Protein AF-A0A416HDR0-F1 (afdb_monomer_lite)

pLDDT: mean 89.95, std 7.86, range [48.75, 98.06]

Foldseek 3Di:
DQDLVVLQVVQVVCVVVDVDPADSVLLNCLQCVLVCLVVDPPRDQVSNCVSLQQDPPDGPPRCQDPVNLVVSVVSLVVVCVVCVVPDRNSSNNSNSSNSVVVSCCVHPPLNVQCVVDDDDSVVSVVVSVVVSVVVVVD

Structure (mmCIF, N/CA/C/O backbone):
data_AF-A0A416HDR0-F1
#
_entry.id   AF-A0A416HDR0-F1
#
loop_
_atom_site.group_PDB
_atom_site.id
_atom_site.type_symbol
_atom_site.label_atom_id
_atom_site.label_alt_id
_atom_site.label_comp_id
_atom_site.label_asym_id
_atom_site.label_entity_id
_atom_site.label_seq_id
_atom_site.pdbx_PDB_ins_code
_atom_site.Cartn_x
_atom_site.Cartn_y
_atom_site.Cartn_z
_atom_site.occupancy
_atom_site.B_iso_or_equiv
_atom_site.auth_seq_id
_atom_site.auth_comp_id
_atom_site.auth_asym_id
_atom_site.auth_atom_id
_atom_site.pdbx_PDB_model_num
ATOM 1 N N . MET A 1 1 ? 1.407 -3.707 -7.957 1.00 69.38 1 MET A N 1
ATOM 2 C CA . MET A 1 1 ? 0.761 -3.691 -6.646 1.00 69.38 1 MET A CA 1
ATOM 3 C C . MET A 1 1 ? 0.154 -5.054 -6.508 1.00 69.38 1 MET A C 1
ATOM 5 O O . MET A 1 1 ? -0.105 -5.689 -7.535 1.00 69.38 1 MET A O 1
ATOM 9 N N . ALA A 1 2 ? 0.028 -5.526 -5.281 1.00 71.88 2 ALA A N 1
ATOM 10 C CA . ALA A 1 2 ? -0.893 -6.614 -5.049 1.00 71.88 2 ALA A CA 1
ATOM 11 C C . ALA A 1 2 ? -2.298 -6.135 -5.448 1.00 71.88 2 ALA A C 1
ATOM 13 O O . ALA A 1 2 ? -2.572 -4.939 -5.541 1.00 71.88 2 ALA A O 1
ATOM 14 N N . TYR A 1 3 ? -3.150 -7.077 -5.809 1.00 80.19 3 TYR A N 1
ATOM 15 C CA . TYR A 1 3 ? -4.541 -6.785 -6.109 1.00 80.19 3 TYR A CA 1
ATOM 16 C C . TYR A 1 3 ? -5.399 -7.098 -4.886 1.00 80.19 3 TYR A C 1
ATOM 18 O O . TYR A 1 3 ? -4.944 -7.730 -3.928 1.00 80.19 3 TYR A O 1
ATOM 26 N N . THR A 1 4 ? -6.649 -6.640 -4.912 1.00 82.94 4 THR A N 1
ATOM 27 C CA . THR A 1 4 ? -7.550 -6.633 -3.754 1.00 82.94 4 THR A CA 1
ATOM 28 C C . THR A 1 4 ? -7.659 -7.992 -3.052 1.00 82.94 4 THR A C 1
ATOM 30 O O . THR A 1 4 ? -7.638 -8.028 -1.826 1.00 82.94 4 THR A O 1
ATOM 33 N N . MET A 1 5 ? -7.696 -9.108 -3.792 1.00 85.12 5 MET A N 1
ATOM 34 C CA . MET A 1 5 ? -7.779 -10.449 -3.192 1.00 85.12 5 MET A CA 1
ATOM 35 C C . MET A 1 5 ? -6.534 -10.807 -2.378 1.00 85.12 5 MET A C 1
ATOM 37 O O . MET A 1 5 ? -6.657 -11.288 -1.256 1.00 85.12 5 MET A O 1
ATOM 41 N N . ILE A 1 6 ? -5.338 -10.509 -2.893 1.00 88.94 6 ILE A N 1
ATOM 42 C CA . ILE A 1 6 ? -4.080 -10.732 -2.166 1.00 88.94 6 ILE A CA 1
ATOM 43 C C . ILE A 1 6 ? -4.053 -9.911 -0.869 1.00 88.94 6 ILE A C 1
ATOM 45 O O . ILE A 1 6 ? -3.627 -10.421 0.166 1.00 88.94 6 ILE A O 1
ATOM 49 N N . HIS A 1 7 ? -4.524 -8.660 -0.901 1.00 92.69 7 HIS A N 1
ATOM 50 C CA . HIS A 1 7 ? -4.595 -7.828 0.304 1.00 92.69 7 HIS A CA 1
ATOM 51 C C . HIS A 1 7 ? -5.539 -8.409 1.359 1.00 92.69 7 HIS A C 1
ATOM 53 O O . HIS A 1 7 ? -5.188 -8.405 2.538 1.00 92.69 7 HIS A O 1
ATOM 59 N N . ILE A 1 8 ? -6.702 -8.924 0.947 1.00 91.44 8 ILE A N 1
ATOM 60 C CA . ILE A 1 8 ? -7.669 -9.552 1.856 1.00 91.44 8 ILE A CA 1
ATOM 61 C C . ILE A 1 8 ? -7.089 -10.838 2.451 1.00 91.44 8 ILE A C 1
ATOM 63 O O . ILE A 1 8 ? -7.071 -10.964 3.668 1.00 91.44 8 ILE A O 1
ATOM 67 N N . ILE A 1 9 ? -6.537 -11.737 1.630 1.00 92.38 9 ILE A N 1
ATOM 68 C CA . ILE A 1 9 ? -5.962 -13.007 2.108 1.00 92.38 9 ILE A CA 1
ATOM 69 C C . ILE A 1 9 ? -4.838 -12.747 3.117 1.00 92.38 9 ILE A C 1
ATOM 71 O O . ILE A 1 9 ? -4.811 -13.344 4.186 1.00 92.38 9 ILE A O 1
ATOM 75 N N . ILE A 1 10 ? -3.922 -11.820 2.820 1.00 93.00 10 ILE A N 1
ATOM 76 C CA . ILE A 1 10 ? -2.841 -11.486 3.760 1.00 93.00 10 ILE A CA 1
ATOM 77 C C . ILE A 1 10 ? -3.401 -10.876 5.051 1.00 93.00 10 ILE A C 1
ATOM 79 O O . ILE A 1 10 ? -2.878 -11.145 6.130 1.00 93.00 10 ILE A O 1
ATOM 83 N N . ALA A 1 11 ? -4.446 -10.054 4.961 1.00 93.00 11 ALA A N 1
ATOM 84 C CA . ALA A 1 11 ? -5.093 -9.489 6.136 1.00 93.00 11 ALA A CA 1
ATOM 85 C C . ALA A 1 11 ? -5.739 -10.568 7.016 1.00 93.00 11 ALA A C 1
ATOM 87 O O . ALA A 1 11 ? -5.551 -10.536 8.231 1.00 93.00 11 ALA A O 1
ATOM 88 N N . GLU A 1 12 ? -6.447 -11.526 6.416 1.00 91.81 12 GLU A N 1
ATOM 89 C CA . GLU A 1 12 ? -7.043 -12.667 7.120 1.00 91.81 12 GLU A CA 1
ATOM 90 C C . GLU A 1 12 ? -5.969 -13.517 7.810 1.00 91.81 12 GLU A C 1
ATOM 92 O O . GLU A 1 12 ? -6.097 -13.797 8.999 1.00 91.81 12 GLU A O 1
ATOM 97 N N . GLU A 1 13 ? -4.868 -13.830 7.119 1.00 93.38 13 GLU A N 1
ATOM 98 C CA . GLU A 1 13 ? -3.732 -14.575 7.684 1.00 93.38 13 GLU A CA 1
ATOM 99 C C . GLU A 1 13 ? -3.075 -13.831 8.861 1.00 93.38 13 GLU A C 1
ATOM 101 O O . GLU A 1 13 ? -2.759 -14.417 9.897 1.00 93.38 13 GLU A O 1
ATOM 106 N N . ILE A 1 14 ? -2.899 -12.509 8.746 1.00 91.69 14 ILE A N 1
ATOM 107 C CA . ILE A 1 14 ? -2.394 -11.683 9.852 1.00 91.69 14 ILE A CA 1
ATOM 108 C C . ILE A 1 14 ? -3.368 -11.718 11.033 1.00 91.69 14 ILE A C 1
ATOM 110 O O . ILE A 1 14 ? -2.942 -11.825 12.181 1.00 91.69 14 ILE A O 1
ATOM 114 N N . PHE A 1 15 ? -4.669 -11.624 10.775 1.00 87.50 15 PHE A N 1
ATOM 115 C CA . PHE A 1 15 ? -5.675 -11.653 11.828 1.00 87.50 15 PHE A CA 1
ATOM 116 C C . PHE A 1 15 ? -5.749 -13.018 12.525 1.00 87.50 15 PHE A C 1
ATOM 118 O O . PHE A 1 15 ? -5.931 -13.072 13.740 1.00 87.50 15 PHE A O 1
ATOM 125 N N . SER A 1 16 ? -5.577 -14.119 11.788 1.00 87.50 16 SER A N 1
ATOM 126 C CA . SER A 1 16 ? -5.578 -15.464 12.366 1.00 87.50 16 SER A CA 1
ATOM 127 C C . SER A 1 16 ? -4.309 -15.773 13.152 1.00 87.50 16 SER A C 1
ATOM 129 O O . SER A 1 16 ? -4.395 -16.401 14.208 1.00 87.50 16 SER A O 1
ATOM 131 N N . GLU A 1 17 ? -3.142 -15.344 12.663 1.00 92.06 17 GLU A N 1
ATOM 132 C CA . GLU A 1 17 ? -1.865 -15.695 13.295 1.00 92.06 17 GLU A CA 1
ATOM 133 C C . GLU A 1 17 ? -1.493 -14.794 14.464 1.00 92.06 17 GLU A C 1
ATOM 135 O O . GLU A 1 17 ? -0.870 -15.225 15.440 1.00 92.06 17 GLU A O 1
ATOM 140 N N . PHE A 1 18 ? -1.889 -13.527 14.403 1.00 88.50 18 PHE A N 1
ATOM 141 C CA . PHE A 1 18 ? -1.661 -12.596 15.489 1.00 88.50 18 PHE A CA 1
ATOM 142 C C . PHE A 1 18 ? -2.958 -12.430 16.272 1.00 88.50 18 PHE A C 1
ATOM 144 O O . PHE A 1 18 ? -3.976 -12.017 15.734 1.00 88.50 18 PHE A O 1
ATOM 151 N N . SER A 1 19 ? -2.924 -12.693 17.582 1.00 83.00 19 SER A N 1
ATOM 152 C CA . SER A 1 19 ? -4.046 -12.383 18.480 1.00 83.00 19 SER A CA 1
ATOM 153 C C . SER A 1 19 ? -4.174 -10.866 18.679 1.00 83.00 19 SER A C 1
ATOM 155 O O . SER A 1 19 ? -3.822 -10.321 19.728 1.00 83.00 19 SER A O 1
ATOM 157 N N . LEU A 1 20 ? -4.622 -10.168 17.637 1.00 86.44 20 LEU A N 1
ATOM 158 C CA . LEU A 1 20 ? -4.763 -8.721 17.602 1.00 86.44 20 LEU A CA 1
ATOM 159 C C . LEU A 1 20 ? -6.030 -8.309 18.350 1.00 86.44 20 LEU A C 1
ATOM 161 O O . LEU A 1 20 ? -7.127 -8.784 18.073 1.00 86.44 20 LEU A O 1
ATOM 165 N N . ASN A 1 21 ? -5.891 -7.378 19.292 1.00 89.62 21 ASN A N 1
ATOM 166 C CA . ASN A 1 21 ? -7.034 -6.766 19.963 1.00 89.62 21 ASN A CA 1
ATOM 167 C C . ASN A 1 21 ? -7.602 -5.623 19.104 1.00 89.62 21 ASN A C 1
ATOM 169 O O . ASN A 1 21 ? -7.414 -4.448 19.424 1.00 89.62 21 ASN A O 1
ATOM 173 N N . ILE A 1 22 ? -8.225 -5.975 17.977 1.00 92.62 22 ILE A N 1
ATOM 174 C CA . ILE A 1 22 ? -8.767 -5.036 16.986 1.00 92.62 22 ILE A CA 1
ATOM 175 C C . ILE A 1 22 ? -10.185 -5.429 16.562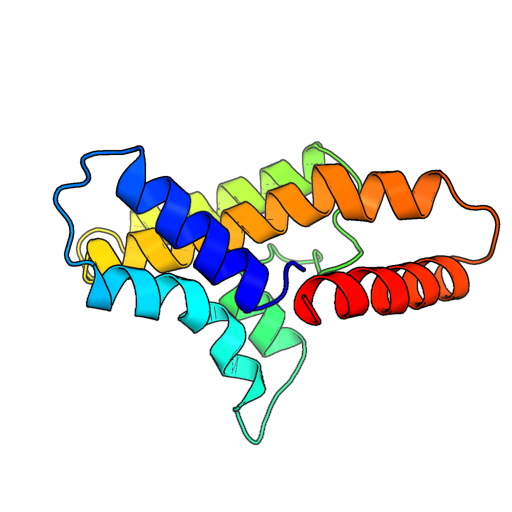 1.00 92.62 22 ILE A C 1
ATOM 177 O O . ILE A 1 22 ? -10.615 -6.566 16.740 1.00 92.62 22 ILE A O 1
ATOM 181 N N . ASN A 1 23 ? -10.914 -4.480 15.979 1.00 95.56 23 ASN A N 1
ATOM 182 C CA . ASN A 1 23 ? -12.168 -4.759 15.294 1.00 95.56 23 ASN A CA 1
ATOM 183 C C . ASN A 1 23 ? -11.878 -5.273 13.876 1.00 95.56 23 ASN A C 1
ATOM 185 O O . ASN A 1 23 ? -11.317 -4.550 13.054 1.00 95.56 23 ASN A O 1
ATOM 189 N N . GLU A 1 24 ? -12.284 -6.508 13.597 1.00 93.00 24 GLU A N 1
ATOM 190 C CA . GLU A 1 24 ? -12.034 -7.184 12.320 1.00 93.00 24 GLU A CA 1
ATOM 191 C C . GLU A 1 24 ? -12.657 -6.453 11.121 1.00 93.00 24 GLU A C 1
ATOM 193 O O . GLU A 1 24 ? -11.993 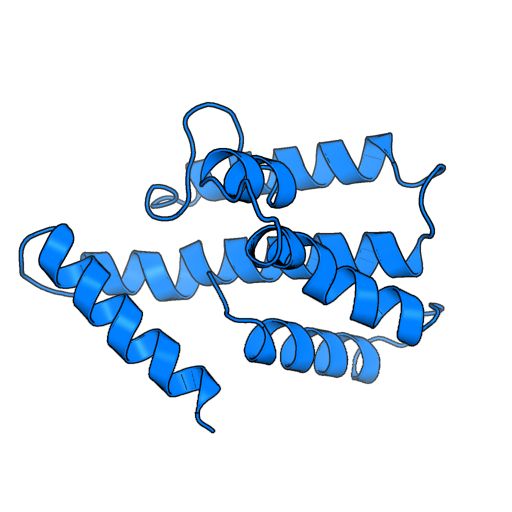-6.261 10.106 1.00 93.00 24 GLU A O 1
ATOM 198 N N . ASN A 1 25 ? -13.896 -5.965 11.243 1.00 94.50 25 ASN A N 1
ATOM 199 C CA . ASN A 1 25 ? -14.578 -5.278 10.143 1.00 94.50 25 ASN A CA 1
ATOM 200 C C . ASN A 1 25 ? -13.871 -3.972 9.766 1.00 94.50 25 ASN A C 1
ATOM 202 O O . ASN A 1 25 ? -13.622 -3.720 8.589 1.00 94.50 25 ASN A O 1
ATOM 206 N N . ASP A 1 26 ? -13.526 -3.147 10.757 1.00 97.31 26 ASP A N 1
ATOM 207 C CA . ASP A 1 26 ? -12.797 -1.898 10.524 1.00 97.31 26 ASP A CA 1
ATOM 208 C C . ASP A 1 26 ? -11.421 -2.174 9.905 1.00 97.31 26 ASP A C 1
ATOM 210 O O . ASP A 1 26 ? -10.994 -1.461 8.996 1.00 97.31 26 ASP A O 1
ATOM 214 N N . PHE A 1 27 ? -10.747 -3.230 10.368 1.00 96.44 27 PHE A N 1
ATOM 215 C CA . PHE A 1 27 ? -9.468 -3.678 9.829 1.00 96.44 27 PHE A CA 1
ATOM 216 C C . PHE A 1 27 ? -9.574 -4.096 8.358 1.00 96.44 27 PHE A C 1
ATOM 218 O O . PHE A 1 27 ? -8.842 -3.554 7.532 1.00 96.44 27 PHE A O 1
ATOM 225 N N . LEU A 1 28 ? -10.522 -4.969 8.005 1.00 94.56 28 LEU A N 1
ATOM 226 C CA . LEU A 1 28 ? -10.748 -5.407 6.622 1.00 94.56 28 LEU A CA 1
ATOM 227 C C . LEU A 1 28 ? -11.174 -4.255 5.698 1.00 94.56 28 LEU A C 1
ATOM 229 O O . LEU A 1 28 ? -10.770 -4.200 4.541 1.00 94.56 28 LEU A O 1
ATOM 233 N N . ILE A 1 29 ? -11.952 -3.288 6.191 1.00 95.88 29 ILE A N 1
ATOM 234 C CA . ILE A 1 29 ? -12.258 -2.076 5.416 1.00 95.88 29 ILE A CA 1
ATOM 235 C C . ILE A 1 29 ? -10.977 -1.260 5.187 1.00 95.88 29 ILE A C 1
ATOM 237 O O . ILE A 1 29 ? -10.743 -0.765 4.083 1.00 95.88 29 ILE A O 1
ATOM 241 N N . GLY A 1 30 ? -10.126 -1.142 6.208 1.00 96.81 30 GLY A N 1
ATOM 242 C CA . GLY A 1 30 ? -8.826 -0.485 6.106 1.00 96.81 30 GLY A CA 1
ATOM 243 C C . GLY A 1 30 ? -7.925 -1.108 5.040 1.00 96.81 30 GLY A C 1
ATOM 244 O O . GLY A 1 30 ? -7.279 -0.375 4.297 1.00 96.81 30 GLY A O 1
ATOM 245 N N . THR A 1 31 ? -7.917 -2.437 4.904 1.00 96.38 31 THR A N 1
ATOM 246 C CA . THR A 1 31 ? -7.028 -3.151 3.966 1.00 96.38 31 THR A CA 1
ATOM 247 C C . THR A 1 31 ? -7.414 -2.989 2.500 1.00 96.38 31 THR A C 1
ATOM 249 O O . THR A 1 31 ? -6.589 -3.248 1.628 1.00 96.38 31 THR A O 1
ATOM 252 N N . ILE A 1 32 ? -8.629 -2.527 2.201 1.00 94.69 32 ILE A N 1
ATOM 253 C CA . ILE A 1 32 ? -9.081 -2.241 0.829 1.00 94.69 32 ILE A CA 1
ATOM 254 C C . ILE A 1 32 ? -9.227 -0.738 0.551 1.00 94.69 32 ILE A C 1
ATOM 256 O O . ILE A 1 32 ? -9.316 -0.321 -0.604 1.00 94.69 32 ILE A O 1
ATOM 260 N N . ALA A 1 33 ? -9.243 0.096 1.595 1.00 95.94 33 ALA A N 1
ATOM 261 C CA . ALA A 1 33 ? -9.470 1.534 1.481 1.00 95.94 33 ALA A CA 1
ATOM 262 C C . ALA A 1 33 ? -8.480 2.276 0.560 1.00 95.94 33 ALA A C 1
ATOM 264 O O . ALA A 1 33 ? -8.937 3.163 -0.168 1.00 95.94 33 ALA A O 1
ATOM 265 N N . PRO A 1 34 ? -7.167 1.961 0.524 1.00 96.12 34 PRO A N 1
ATOM 266 C CA . PRO A 1 34 ? -6.244 2.652 -0.378 1.00 96.12 34 PRO A CA 1
ATOM 267 C C . PRO A 1 34 ? -6.620 2.468 -1.853 1.00 96.12 34 PRO A C 1
ATOM 269 O O . PRO A 1 34 ? -6.520 3.405 -2.645 1.00 96.12 34 PRO A O 1
ATOM 272 N N . ASP A 1 35 ? -7.107 1.280 -2.217 1.00 94.06 35 ASP A N 1
ATOM 273 C CA . ASP A 1 35 ? -7.530 0.928 -3.575 1.00 94.06 35 ASP A CA 1
ATOM 274 C C . ASP A 1 35 ? -8.859 1.562 -3.995 1.00 94.06 35 ASP A C 1
ATOM 276 O O . ASP A 1 35 ? -9.125 1.700 -5.192 1.00 94.06 35 ASP A O 1
ATOM 280 N N . ALA A 1 36 ? -9.679 2.014 -3.044 1.00 92.75 36 ALA A N 1
ATOM 281 C CA . ALA A 1 36 ? -10.997 2.584 -3.325 1.00 92.75 36 ALA A CA 1
ATOM 282 C C . ALA A 1 36 ? -10.949 3.822 -4.242 1.00 92.75 36 ALA A C 1
ATOM 284 O O . ALA A 1 36 ? -11.950 4.162 -4.874 1.00 92.75 36 ALA A O 1
ATOM 285 N N . VAL A 1 37 ? -9.781 4.464 -4.384 1.00 92.56 37 VAL A N 1
ATOM 286 C CA . VAL A 1 37 ? -9.553 5.550 -5.352 1.00 92.56 37 VAL A CA 1
ATOM 287 C C . VAL A 1 37 ? -9.867 5.147 -6.796 1.00 92.56 37 VAL A C 1
ATOM 289 O O . VAL A 1 37 ? -10.202 6.012 -7.600 1.00 92.56 37 VAL A O 1
ATOM 292 N N . HIS A 1 38 ? -9.789 3.854 -7.136 1.00 89.44 38 HIS A N 1
ATOM 293 C CA . HIS A 1 38 ? -10.153 3.337 -8.459 1.00 89.44 38 HIS A CA 1
ATOM 294 C C . HIS A 1 38 ? -11.643 3.500 -8.786 1.00 89.44 38 HIS A C 1
ATOM 296 O O . HIS A 1 38 ? -12.006 3.525 -9.959 1.00 89.44 38 HIS A O 1
ATOM 302 N N . SER A 1 39 ? -12.487 3.655 -7.766 1.00 89.50 39 SER A N 1
ATOM 303 C CA . SER A 1 39 ? -13.925 3.888 -7.913 1.00 89.50 39 SER A CA 1
ATOM 304 C C . SER A 1 39 ? -14.288 5.377 -7.999 1.00 89.50 39 SER A C 1
ATOM 306 O O . SER A 1 39 ? -15.463 5.709 -8.137 1.00 89.50 39 SER A O 1
ATOM 308 N N . CYS A 1 40 ? -13.316 6.292 -7.900 1.00 89.81 40 CYS A N 1
ATOM 309 C CA . CYS A 1 40 ? -13.561 7.724 -8.055 1.00 89.81 40 CYS A CA 1
ATOM 310 C C . CYS A 1 40 ? -13.780 8.087 -9.533 1.00 89.81 40 CYS A C 1
ATOM 312 O O . CYS A 1 40 ? -12.969 7.720 -10.381 1.00 89.81 40 CYS A O 1
ATOM 314 N N . GLU A 1 41 ? -14.810 8.887 -9.834 1.00 90.25 41 GLU A N 1
ATOM 315 C CA . GLU A 1 41 ? -15.070 9.387 -11.199 1.00 90.25 41 GLU A CA 1
ATOM 316 C C . GLU A 1 41 ? -13.866 10.150 -11.779 1.00 90.25 41 GLU A C 1
ATOM 318 O O . GLU A 1 41 ? -13.545 10.022 -12.958 1.00 90.25 41 GLU A O 1
ATOM 323 N N . GLU A 1 42 ? -13.148 10.888 -10.929 1.00 92.12 42 GLU A N 1
ATOM 324 C CA . GLU A 1 42 ? -11.943 11.648 -11.285 1.00 92.12 42 GLU A CA 1
ATOM 325 C C . GLU A 1 42 ? -10.642 10.871 -11.013 1.00 92.12 42 GLU A C 1
ATOM 327 O O . GLU A 1 42 ? -9.622 11.452 -10.626 1.00 92.12 42 GLU A O 1
ATOM 332 N N . PHE A 1 43 ? -10.660 9.541 -11.167 1.00 91.75 43 PHE A N 1
ATOM 333 C CA . PHE A 1 43 ? -9.479 8.713 -10.933 1.00 91.75 43 PHE A CA 1
ATOM 334 C C . PHE A 1 43 ? -8.246 9.256 -11.673 1.00 91.75 43 PHE A C 1
ATOM 336 O O . PHE A 1 43 ? -8.257 9.538 -12.873 1.00 91.75 43 PHE A O 1
ATOM 343 N N . SER A 1 44 ? -7.136 9.347 -10.943 1.00 91.25 44 SER A N 1
ATOM 344 C CA . SER A 1 44 ? -5.829 9.652 -11.509 1.00 91.25 44 SER A CA 1
ATOM 345 C C . SER A 1 44 ? -4.739 8.876 -10.784 1.00 91.25 44 SER A C 1
ATOM 347 O O . SER A 1 44 ? -4.849 8.574 -9.593 1.00 91.25 44 SER A O 1
ATOM 349 N N . TYR A 1 45 ? -3.629 8.620 -11.477 1.00 88.38 45 TYR A N 1
ATOM 350 C CA . TYR A 1 45 ? -2.461 7.990 -10.857 1.00 88.38 45 TYR A CA 1
ATOM 351 C C . TYR A 1 45 ? -1.925 8.788 -9.663 1.00 88.38 45 TYR A C 1
ATOM 353 O O . TYR A 1 45 ? -1.435 8.186 -8.719 1.00 88.38 45 TYR A O 1
ATOM 361 N N . LYS A 1 46 ? -2.118 10.113 -9.633 1.00 90.88 46 LYS A N 1
ATOM 362 C CA . LYS A 1 46 ? -1.768 10.945 -8.472 1.00 90.88 46 LYS A CA 1
ATOM 363 C C . LYS A 1 46 ? -2.622 10.639 -7.239 1.00 90.88 46 LYS A C 1
ATOM 365 O O . LYS A 1 46 ? -2.111 10.669 -6.125 1.00 90.88 46 LYS A O 1
ATOM 370 N N . LEU A 1 47 ? -3.913 10.338 -7.412 1.00 92.50 47 LEU A N 1
ATOM 371 C CA . LEU A 1 47 ? -4.771 9.902 -6.300 1.00 92.50 47 LEU A CA 1
ATOM 372 C C . LEU A 1 47 ? -4.319 8.543 -5.761 1.00 92.50 47 LEU A C 1
ATOM 374 O O . LEU A 1 47 ? -4.288 8.335 -4.546 1.00 92.50 47 LEU A O 1
ATOM 378 N N . LYS A 1 48 ? -3.909 7.643 -6.658 1.00 91.62 48 LYS A N 1
ATOM 379 C CA . LYS A 1 48 ? -3.320 6.357 -6.280 1.00 91.62 48 LYS A CA 1
ATOM 380 C C . LYS A 1 48 ? -1.991 6.541 -5.544 1.00 91.62 48 LYS A C 1
ATOM 382 O O . LYS A 1 48 ? -1.812 5.990 -4.469 1.00 91.62 48 LYS A O 1
ATOM 387 N N . GLU A 1 49 ? -1.101 7.388 -6.050 1.00 93.88 49 GLU A N 1
ATOM 388 C CA . GLU A 1 49 ? 0.168 7.710 -5.386 1.00 93.88 49 GLU A CA 1
ATOM 389 C C . GLU A 1 49 ? -0.053 8.277 -3.977 1.00 93.88 49 GLU A C 1
ATOM 391 O O . GLU A 1 49 ? 0.598 7.850 -3.025 1.00 93.88 49 GLU A O 1
ATOM 396 N N . LYS A 1 50 ? -1.028 9.181 -3.826 1.00 94.38 50 LYS A N 1
ATOM 397 C CA . LYS A 1 50 ? -1.374 9.797 -2.541 1.00 94.38 50 LYS A CA 1
ATOM 398 C C . LYS A 1 50 ? -1.960 8.800 -1.539 1.00 94.38 50 LYS A C 1
ATOM 400 O O . LYS A 1 50 ? -1.554 8.815 -0.383 1.00 94.38 50 LYS A O 1
ATOM 405 N N . SER A 1 51 ? -2.902 7.958 -1.964 1.00 95.56 51 SER A N 1
ATOM 406 C CA . SER A 1 51 ? -3.508 6.921 -1.104 1.00 95.56 51 SER A CA 1
ATOM 407 C C . SER A 1 51 ? -2.516 5.835 -0.688 1.00 95.56 51 SER A C 1
ATOM 409 O O . SER A 1 51 ? -2.731 5.156 0.302 1.00 95.56 51 SER A O 1
ATOM 411 N N . HIS A 1 52 ? -1.411 5.686 -1.413 1.00 96.56 52 HIS A N 1
ATOM 412 C CA . HIS A 1 52 ? -0.373 4.705 -1.099 1.00 96.56 52 HIS A CA 1
ATOM 413 C C . HIS A 1 52 ? 0.825 5.345 -0.416 1.00 96.56 52 HIS A C 1
ATOM 415 O O . HIS A 1 52 ? 1.809 4.665 -0.175 1.00 96.56 52 HIS A O 1
ATOM 421 N N . PHE A 1 53 ? 0.764 6.643 -0.111 1.00 96.44 53 PHE A N 1
ATOM 422 C CA . PHE A 1 53 ? 1.848 7.388 0.523 1.00 96.44 53 PHE A CA 1
ATOM 423 C C . PHE A 1 53 ? 3.166 7.316 -0.252 1.00 96.44 53 PHE A C 1
ATOM 425 O O . PHE A 1 53 ? 4.226 7.226 0.348 1.00 96.44 53 PHE A O 1
ATOM 432 N N . PHE A 1 54 ? 3.143 7.351 -1.586 1.00 95.44 54 PHE A N 1
ATOM 433 C CA . PHE A 1 54 ? 4.405 7.442 -2.319 1.00 95.44 54 PHE A 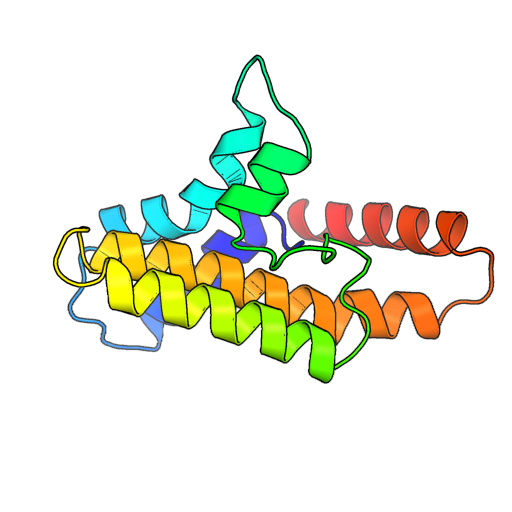CA 1
ATOM 434 C C . PHE A 1 54 ? 5.123 8.760 -1.978 1.00 95.44 54 PHE A C 1
ATOM 436 O O . PHE A 1 54 ? 4.501 9.827 -2.048 1.00 95.44 54 PHE A O 1
ATOM 443 N N . PRO A 1 55 ? 6.427 8.725 -1.647 1.00 93.31 55 PRO A N 1
ATOM 444 C CA . PRO A 1 55 ? 7.202 9.942 -1.465 1.00 93.31 55 PRO A CA 1
ATOM 445 C C . PRO A 1 55 ? 7.391 10.655 -2.809 1.00 93.31 55 PRO A C 1
ATOM 447 O O . PRO A 1 55 ? 7.296 10.051 -3.882 1.00 93.31 55 PRO A O 1
ATOM 450 N N . GLU A 1 56 ? 7.677 11.955 -2.757 1.00 87.88 56 GLU A N 1
ATOM 451 C CA . GLU A 1 56 ? 7.790 12.785 -3.957 1.00 87.88 56 GLU A CA 1
ATOM 452 C C . GLU A 1 56 ? 8.805 12.209 -4.962 1.00 87.88 56 GLU A C 1
ATOM 454 O O . GLU A 1 56 ? 9.932 11.849 -4.622 1.00 87.88 56 GLU A O 1
ATOM 459 N N . GLY A 1 57 ? 8.387 12.096 -6.225 1.00 86.06 57 GLY A N 1
ATOM 460 C CA . GLY A 1 57 ? 9.209 11.545 -7.305 1.00 86.06 57 GLY A CA 1
ATOM 461 C C . GLY A 1 57 ? 9.224 10.014 -7.397 1.00 86.06 57 GLY A C 1
ATOM 462 O O . GLY A 1 57 ? 9.686 9.485 -8.415 1.00 86.06 57 GLY A O 1
ATOM 463 N N . LEU A 1 58 ? 8.682 9.296 -6.407 1.00 90.81 58 LEU A N 1
ATOM 464 C CA . LEU A 1 58 ? 8.418 7.862 -6.512 1.00 90.81 58 LEU A CA 1
ATOM 465 C C . LEU A 1 58 ? 6.987 7.600 -6.969 1.00 90.81 58 LEU A C 1
ATOM 467 O O . LEU A 1 58 ? 6.056 8.334 -6.668 1.00 90.81 58 LEU A O 1
ATOM 471 N N . THR A 1 59 ? 6.838 6.525 -7.731 1.00 89.81 59 THR A N 1
ATOM 472 C CA . THR A 1 59 ? 5.556 6.033 -8.230 1.00 89.81 59 THR A CA 1
ATOM 473 C C . THR A 1 59 ? 5.630 4.516 -8.281 1.00 89.81 59 THR A C 1
ATOM 475 O O . THR A 1 59 ? 6.728 3.931 -8.284 1.00 89.81 59 THR A O 1
ATOM 478 N N . TRP A 1 60 ? 4.481 3.859 -8.424 1.00 82.94 60 TRP A N 1
ATOM 479 C CA . TRP A 1 60 ? 4.486 2.433 -8.712 1.00 82.94 60 TRP A CA 1
ATOM 480 C C . TRP A 1 60 ? 5.318 2.128 -9.972 1.00 82.94 60 TRP A C 1
ATOM 482 O O . TRP A 1 60 ? 5.394 2.930 -10.908 1.00 82.94 60 TRP A O 1
ATOM 492 N N . GLY A 1 61 ? 6.021 0.996 -9.963 1.00 80.00 61 GLY A N 1
ATOM 493 C CA . GLY A 1 61 ? 6.920 0.588 -11.043 1.00 80.00 61 GLY A CA 1
ATOM 494 C C . GLY A 1 61 ? 8.281 1.302 -11.086 1.00 80.00 61 GLY A C 1
ATOM 495 O O . GLY A 1 61 ? 9.110 0.963 -11.936 1.00 80.00 61 GLY A O 1
ATOM 496 N N . LYS A 1 62 ? 8.531 2.270 -10.190 1.00 84.94 62 LYS A N 1
ATOM 497 C CA . LYS A 1 62 ? 9.828 2.960 -10.028 1.00 84.94 62 LYS A CA 1
ATOM 498 C C . LYS A 1 62 ? 10.551 2.634 -8.718 1.00 84.94 62 LYS A C 1
ATOM 500 O O . LYS A 1 62 ? 11.687 3.078 -8.537 1.00 84.94 62 LYS A O 1
ATOM 505 N N . VAL A 1 63 ? 9.909 1.877 -7.828 1.00 87.25 63 VAL A N 1
ATOM 506 C CA . VAL A 1 63 ? 10.509 1.330 -6.605 1.00 87.25 63 VAL A CA 1
ATOM 507 C C . VAL A 1 63 ? 11.245 0.045 -6.977 1.00 87.25 63 VAL A C 1
ATOM 509 O O . VAL A 1 63 ? 10.653 -1.022 -7.084 1.00 87.25 63 VAL A O 1
ATOM 512 N N . ASP A 1 64 ? 12.533 0.188 -7.267 1.00 83.38 64 ASP A N 1
ATOM 513 C CA . ASP A 1 64 ? 13.399 -0.835 -7.867 1.00 83.38 64 ASP A CA 1
ATOM 514 C C . ASP A 1 64 ? 14.681 -1.068 -7.046 1.00 83.38 64 ASP A C 1
ATOM 516 O O . ASP A 1 64 ? 15.671 -1.603 -7.521 1.00 83.38 64 ASP A O 1
ATOM 520 N N . THR A 1 65 ? 14.713 -0.600 -5.806 1.00 84.81 65 THR A N 1
ATOM 521 C CA . THR A 1 65 ? 15.859 -0.771 -4.911 1.00 84.81 65 THR A CA 1
ATOM 522 C C . THR A 1 65 ? 15.361 -0.807 -3.479 1.00 84.81 65 THR A C 1
ATOM 524 O O . THR A 1 65 ? 14.348 -0.179 -3.157 1.00 84.81 65 THR A O 1
ATOM 527 N N . CYS A 1 66 ? 16.118 -1.463 -2.597 1.00 87.44 66 CYS A N 1
ATOM 528 C CA . CYS A 1 66 ? 15.848 -1.423 -1.161 1.00 87.44 66 CYS A CA 1
ATOM 529 C C . CYS A 1 66 ? 15.824 0.018 -0.634 1.00 87.44 66 CYS A C 1
ATOM 531 O O . CYS A 1 66 ? 14.973 0.358 0.174 1.00 87.44 66 CYS A O 1
ATOM 533 N N . THR A 1 67 ? 16.692 0.899 -1.146 1.00 92.12 67 THR A N 1
ATOM 534 C CA . THR A 1 67 ? 16.709 2.317 -0.760 1.00 92.12 67 THR A CA 1
ATOM 535 C C . THR A 1 67 ? 15.388 3.021 -1.068 1.00 92.12 67 THR A C 1
ATOM 537 O O . THR A 1 67 ? 14.840 3.682 -0.195 1.00 92.12 67 THR A O 1
ATOM 540 N N . LYS A 1 68 ? 14.839 2.864 -2.281 1.00 93.12 68 LYS A N 1
ATOM 541 C CA . LYS A 1 68 ? 13.549 3.480 -2.639 1.00 93.12 68 LYS A CA 1
ATOM 542 C C . LYS A 1 68 ? 12.379 2.874 -1.867 1.00 93.12 68 LYS A C 1
ATOM 544 O O . LYS A 1 68 ? 11.445 3.593 -1.533 1.00 93.12 68 LYS A O 1
ATOM 549 N N . ALA A 1 69 ? 12.424 1.574 -1.584 1.00 92.62 69 ALA A N 1
ATOM 550 C CA . ALA A 1 69 ? 11.400 0.926 -0.773 1.00 92.62 69 ALA A CA 1
ATOM 551 C C . ALA A 1 69 ? 11.440 1.396 0.687 1.00 92.62 69 ALA A C 1
ATOM 553 O O . ALA A 1 69 ? 10.387 1.628 1.266 1.00 92.62 69 ALA A O 1
ATOM 554 N N . ASN A 1 70 ? 12.631 1.617 1.251 1.00 94.00 70 ASN A N 1
ATOM 555 C CA . ASN A 1 70 ? 12.779 2.183 2.592 1.00 94.00 70 ASN A CA 1
ATOM 556 C C . ASN A 1 70 ? 12.229 3.612 2.663 1.00 94.00 70 ASN A C 1
ATOM 558 O O . ASN A 1 70 ? 11.501 3.920 3.593 1.00 94.00 70 ASN A O 1
ATOM 562 N N . LEU A 1 71 ? 12.472 4.451 1.646 1.00 96.12 71 LEU A N 1
ATOM 563 C CA . LEU A 1 71 ? 11.858 5.786 1.580 1.00 96.12 71 LEU A CA 1
ATOM 564 C C . LEU A 1 71 ? 10.326 5.720 1.576 1.00 96.12 71 LEU A C 1
ATOM 566 O O . LEU A 1 71 ? 9.660 6.550 2.190 1.00 96.12 71 LEU A O 1
ATOM 570 N N . TRP A 1 72 ? 9.764 4.732 0.877 1.00 96.62 72 TRP A N 1
ATOM 571 C CA . TRP A 1 72 ? 8.326 4.506 0.888 1.00 96.62 72 TRP A CA 1
ATOM 572 C C . TRP A 1 72 ? 7.853 4.033 2.271 1.00 96.62 72 TRP A C 1
ATOM 574 O O . TRP A 1 72 ? 6.928 4.613 2.828 1.00 96.62 72 TRP A O 1
ATOM 584 N N . MET A 1 73 ? 8.543 3.076 2.889 1.00 96.31 73 MET A N 1
ATOM 585 C CA . MET A 1 73 ? 8.264 2.631 4.259 1.00 96.31 73 MET A CA 1
ATOM 586 C C . MET A 1 73 ? 8.269 3.797 5.262 1.00 96.31 73 MET A C 1
ATOM 588 O O . MET A 1 73 ? 7.323 3.945 6.033 1.00 96.31 73 MET A O 1
ATOM 592 N N . ASP A 1 74 ? 9.276 4.671 5.200 1.00 97.06 74 ASP A N 1
ATOM 593 C CA . ASP A 1 74 ? 9.400 5.840 6.077 1.00 97.06 74 ASP A CA 1
ATOM 594 C C . ASP A 1 74 ? 8.188 6.775 5.951 1.00 97.06 74 ASP A C 1
ATOM 596 O O . ASP A 1 74 ? 7.652 7.237 6.959 1.00 97.06 74 ASP A O 1
ATOM 600 N N . SER A 1 75 ? 7.691 7.005 4.731 1.00 97.44 75 SER A N 1
ATOM 601 C CA . SER A 1 75 ? 6.493 7.829 4.512 1.00 97.44 75 SER A CA 1
ATOM 602 C C . SER A 1 75 ? 5.201 7.198 5.053 1.00 97.44 75 SER A C 1
ATOM 604 O O . SER A 1 75 ? 4.325 7.918 5.538 1.00 97.44 75 SER A O 1
ATOM 606 N N . VAL A 1 76 ? 5.091 5.863 5.052 1.00 97.50 76 VAL A N 1
ATOM 607 C CA . VAL A 1 76 ? 3.969 5.157 5.696 1.00 97.50 76 VAL A CA 1
ATOM 608 C C . VAL A 1 76 ? 4.044 5.306 7.215 1.00 97.50 76 VAL A C 1
ATOM 610 O O . VAL A 1 76 ? 3.034 5.586 7.860 1.00 97.50 76 VAL A O 1
ATOM 613 N N . LEU A 1 77 ? 5.239 5.164 7.796 1.00 97.31 77 LEU A N 1
ATOM 614 C CA . LEU A 1 77 ? 5.454 5.334 9.235 1.00 97.31 77 LEU A CA 1
ATOM 615 C C . LEU A 1 77 ? 5.185 6.776 9.681 1.00 97.31 77 LEU A C 1
ATOM 617 O O . LEU A 1 77 ? 4.553 6.995 10.712 1.00 97.31 77 LEU A O 1
ATOM 621 N N . GLU A 1 78 ? 5.588 7.766 8.884 1.00 97.62 78 GLU A N 1
ATOM 622 C CA . GLU A 1 78 ? 5.259 9.169 9.132 1.00 97.62 78 GLU A CA 1
ATOM 623 C C . GLU A 1 78 ? 3.741 9.404 9.116 1.00 97.62 78 GLU A C 1
ATOM 625 O O . GLU A 1 78 ? 3.209 10.107 9.981 1.00 97.62 78 GLU A O 1
ATOM 630 N N . PHE A 1 79 ? 3.025 8.806 8.157 1.00 97.12 79 PHE A N 1
ATOM 631 C CA . PHE A 1 79 ? 1.565 8.866 8.121 1.00 97.12 79 PHE A CA 1
ATOM 632 C C . PHE A 1 79 ? 0.939 8.227 9.366 1.00 97.12 79 PHE A C 1
ATOM 634 O O . PHE A 1 79 ? 0.060 8.838 9.975 1.00 97.12 79 PHE A O 1
ATOM 641 N N . TYR A 1 80 ? 1.400 7.040 9.769 1.00 97.56 80 TYR A N 1
ATOM 642 C CA . TYR A 1 80 ? 0.926 6.368 10.979 1.00 97.56 80 TYR A CA 1
ATOM 643 C C . TYR A 1 80 ? 1.098 7.252 12.216 1.00 97.56 80 TYR A C 1
ATOM 645 O O . TYR A 1 80 ? 0.125 7.538 12.911 1.00 97.56 80 TYR A O 1
ATOM 653 N N . GLU A 1 81 ? 2.311 7.748 12.455 1.00 97.94 81 GLU A N 1
ATOM 654 C CA . GLU A 1 81 ? 2.634 8.540 13.643 1.00 97.94 81 GLU A CA 1
ATOM 655 C C . GLU A 1 81 ? 1.792 9.817 13.746 1.00 97.94 81 GLU A C 1
ATOM 657 O O . GLU A 1 81 ? 1.353 10.183 14.836 1.00 97.94 81 GLU A O 1
ATOM 662 N N . LYS A 1 82 ? 1.499 10.466 12.614 1.00 97.50 82 LYS A N 1
ATOM 663 C CA . LYS A 1 82 ? 0.642 11.663 12.568 1.00 97.50 82 LYS A CA 1
ATOM 664 C C . LYS A 1 82 ? -0.835 11.376 12.847 1.00 97.50 82 LYS A C 1
ATOM 666 O O . LYS A 1 82 ? -1.557 12.285 13.256 1.00 97.50 82 LYS A O 1
ATOM 671 N N . ASN A 1 83 ? -1.302 10.156 12.588 1.00 97.12 83 ASN A N 1
ATOM 672 C CA . ASN A 1 83 ? -2.732 9.841 12.553 1.00 97.12 83 ASN A CA 1
ATOM 673 C C . ASN A 1 83 ? -3.189 8.811 13.592 1.00 97.12 83 ASN A C 1
ATOM 675 O O . ASN A 1 83 ? -4.396 8.671 13.784 1.00 97.12 83 ASN A O 1
ATOM 679 N N . LYS A 1 84 ? -2.272 8.131 14.288 1.00 96.50 84 LYS A N 1
ATOM 680 C CA . LYS A 1 84 ? -2.588 7.042 15.230 1.00 96.50 84 LYS A CA 1
ATOM 681 C C . LYS A 1 84 ? -3.535 7.413 16.372 1.00 96.50 84 LYS A C 1
ATOM 683 O O . LYS A 1 84 ? -4.253 6.548 16.851 1.00 96.50 84 LYS A O 1
ATOM 688 N N . GLU A 1 85 ? -3.586 8.688 16.755 1.00 97.31 85 GLU A N 1
ATOM 689 C CA . GLU A 1 85 ? -4.496 9.185 17.799 1.00 97.31 85 GLU A CA 1
ATOM 690 C C . GLU A 1 85 ? -5.847 9.683 17.246 1.00 97.31 85 GLU A C 1
ATOM 692 O O . GLU A 1 85 ? -6.783 9.913 18.007 1.00 97.31 85 GLU A O 1
ATOM 697 N N . ASN A 1 86 ? -5.956 9.885 15.927 1.00 96.88 86 ASN A N 1
ATOM 698 C CA . ASN A 1 86 ? -7.093 10.565 15.288 1.00 96.88 86 ASN A CA 1
ATOM 699 C C . ASN A 1 86 ? -7.944 9.646 14.401 1.00 96.88 86 ASN A C 1
ATOM 701 O O . ASN A 1 86 ? -9.060 10.007 14.030 1.00 96.88 86 ASN A O 1
ATOM 705 N N . ILE A 1 87 ? -7.416 8.484 14.024 1.00 97.25 87 ILE A N 1
ATOM 706 C CA . ILE A 1 87 ? -8.087 7.497 13.177 1.00 97.25 87 ILE A CA 1
ATOM 707 C C . ILE A 1 87 ? -8.363 6.249 14.018 1.00 97.25 87 ILE A C 1
ATOM 709 O O . ILE A 1 87 ? -7.574 5.898 14.892 1.00 97.25 87 ILE A O 1
ATOM 713 N N . ASN A 1 88 ? -9.478 5.562 13.748 1.00 97.88 88 ASN A N 1
ATOM 714 C CA . ASN A 1 88 ? -9.749 4.247 14.328 1.00 97.88 88 ASN A CA 1
ATOM 715 C C . ASN A 1 88 ? -8.531 3.327 14.121 1.00 97.88 88 ASN A C 1
ATOM 717 O O . ASN A 1 88 ? -8.085 3.122 12.992 1.00 97.88 88 ASN A O 1
ATOM 721 N N . SER A 1 89 ? -7.998 2.780 15.213 1.00 96.88 89 SER A N 1
ATOM 722 C CA . SER A 1 89 ? -6.747 2.018 15.201 1.00 96.88 89 SER A CA 1
ATOM 723 C C . SER A 1 89 ? -6.823 0.742 14.362 1.00 96.88 89 SER A C 1
ATOM 725 O O . SER A 1 89 ? -5.840 0.386 13.717 1.00 96.88 89 SER A O 1
ATOM 727 N N . SER A 1 90 ? -7.985 0.084 14.324 1.00 97.19 90 SER A N 1
ATOM 728 C CA . SER A 1 90 ? -8.201 -1.138 13.540 1.00 97.19 90 SER A CA 1
ATOM 729 C C . SER A 1 90 ? -8.180 -0.818 12.047 1.00 97.19 90 SER A C 1
ATOM 731 O O . SER A 1 90 ? -7.440 -1.441 11.289 1.00 97.19 90 SER A O 1
ATOM 733 N N . PHE A 1 91 ? -8.900 0.232 11.643 1.00 98.06 91 PHE A N 1
ATOM 734 C CA . PHE A 1 91 ? -8.884 0.737 10.270 1.00 98.06 91 PHE A CA 1
ATOM 735 C C . PHE A 1 91 ? -7.489 1.203 9.841 1.00 98.06 91 PHE A C 1
ATOM 737 O O . PHE A 1 91 ? -7.017 0.843 8.764 1.00 98.06 91 PHE A O 1
ATOM 744 N N . LEU A 1 92 ? -6.805 1.985 10.683 1.00 97.81 92 LEU A N 1
ATOM 745 C CA . LEU A 1 92 ? -5.468 2.495 10.383 1.00 97.81 92 LEU A CA 1
ATOM 746 C C . LEU A 1 92 ? -4.455 1.356 10.217 1.00 97.81 92 LEU A C 1
ATOM 748 O O . LEU A 1 92 ? -3.640 1.399 9.297 1.00 97.81 92 LEU A O 1
ATOM 752 N N . LEU A 1 93 ? -4.528 0.330 11.070 1.00 96.44 93 LEU A N 1
ATOM 753 C CA . LEU A 1 93 ? -3.694 -0.860 10.938 1.00 96.44 93 LEU A CA 1
ATOM 754 C C . LEU A 1 93 ? -3.943 -1.557 9.597 1.00 96.44 93 LEU A C 1
ATOM 756 O O . LEU A 1 93 ? -2.984 -1.853 8.889 1.00 96.44 93 LEU A O 1
ATOM 760 N N . GLY A 1 94 ? -5.206 -1.754 9.212 1.00 96.94 94 GLY A N 1
ATOM 761 C CA . GLY A 1 94 ? -5.556 -2.348 7.921 1.00 96.94 94 GLY A CA 1
ATOM 762 C C . GLY A 1 94 ? -5.003 -1.555 6.737 1.00 96.94 94 GLY A C 1
ATOM 763 O O . GLY A 1 94 ? -4.387 -2.120 5.832 1.00 96.94 94 GLY A O 1
ATOM 764 N N . TYR A 1 95 ? -5.132 -0.229 6.792 1.00 98.06 95 TYR A N 1
ATOM 765 C CA . TYR A 1 95 ? -4.600 0.682 5.778 1.00 98.06 95 TYR A CA 1
ATOM 766 C C . TYR A 1 95 ? -3.080 0.549 5.631 1.00 98.06 95 TYR A C 1
ATOM 768 O O . TYR A 1 95 ? -2.550 0.496 4.523 1.00 98.06 95 TYR A O 1
ATOM 776 N N . ILE A 1 96 ? -2.355 0.476 6.747 1.00 97.50 96 ILE A N 1
ATOM 777 C CA . ILE A 1 96 ? -0.894 0.342 6.736 1.00 97.50 96 ILE A CA 1
ATOM 778 C C . ILE A 1 96 ? -0.475 -1.028 6.211 1.00 97.50 96 ILE A C 1
ATOM 780 O O . ILE A 1 96 ? 0.436 -1.103 5.388 1.00 97.50 96 ILE A O 1
ATOM 784 N N . ILE A 1 97 ? -1.162 -2.096 6.630 1.00 96.62 97 ILE A N 1
ATOM 785 C CA . ILE A 1 97 ? -0.914 -3.449 6.126 1.00 96.62 97 ILE A CA 1
ATOM 786 C C . ILE A 1 97 ? -1.083 -3.505 4.609 1.00 96.62 97 ILE A C 1
ATOM 788 O O . ILE A 1 97 ? -0.224 -4.076 3.940 1.00 96.62 97 ILE A O 1
ATOM 792 N N . HIS A 1 98 ? -2.107 -2.856 4.047 1.00 97.38 98 HIS A N 1
ATOM 793 C CA . HIS A 1 98 ? -2.261 -2.756 2.596 1.00 97.38 98 HIS A CA 1
ATOM 794 C C . HIS A 1 98 ? -0.997 -2.200 1.927 1.00 97.38 98 HIS A C 1
ATOM 796 O O . HIS A 1 98 ? -0.428 -2.833 1.037 1.00 97.38 98 HIS A O 1
ATOM 802 N N . VAL A 1 99 ? -0.522 -1.036 2.380 1.00 97.12 99 VAL A N 1
ATOM 803 C CA . VAL A 1 99 ? 0.638 -0.378 1.760 1.00 97.12 99 VAL A CA 1
ATOM 804 C C . VAL A 1 99 ? 1.923 -1.178 1.993 1.00 97.12 99 VAL A C 1
ATOM 806 O O . VAL A 1 99 ? 2.772 -1.257 1.107 1.00 97.12 99 VAL A O 1
ATOM 809 N N . PHE A 1 100 ? 2.063 -1.841 3.143 1.00 96.06 100 PHE A N 1
ATOM 810 C CA . PHE A 1 100 ? 3.187 -2.741 3.399 1.00 96.06 100 PHE A CA 1
ATOM 811 C C . PHE A 1 100 ? 3.197 -3.912 2.425 1.00 96.06 100 PHE A C 1
ATOM 813 O O . PHE A 1 100 ? 4.230 -4.156 1.802 1.00 96.06 100 PHE A O 1
ATOM 820 N N . VAL A 1 101 ? 2.065 -4.591 2.229 1.00 95.38 101 VAL A N 1
ATOM 821 C CA . VAL A 1 101 ? 1.938 -5.661 1.227 1.00 95.38 101 VAL A CA 1
ATOM 822 C C . VAL A 1 101 ? 2.402 -5.174 -0.142 1.00 95.38 101 VAL A C 1
ATOM 824 O O . VAL A 1 101 ? 3.132 -5.879 -0.835 1.00 95.38 101 VAL A O 1
ATOM 827 N N . ASP A 1 102 ? 2.059 -3.945 -0.503 1.00 94.81 102 ASP A N 1
ATOM 828 C CA . ASP A 1 102 ? 2.463 -3.332 -1.760 1.00 94.81 102 ASP A CA 1
ATOM 829 C C . ASP A 1 102 ? 3.967 -3.035 -1.867 1.00 94.81 102 ASP A C 1
ATOM 831 O O . ASP A 1 102 ? 4.580 -3.279 -2.915 1.00 94.81 102 ASP A O 1
ATOM 835 N N . ILE A 1 103 ? 4.594 -2.581 -0.778 1.00 94.62 103 ILE A N 1
ATOM 836 C CA . ILE A 1 103 ? 6.052 -2.418 -0.680 1.00 94.62 103 ILE A CA 1
ATOM 837 C C . ILE A 1 103 ? 6.751 -3.777 -0.832 1.00 94.62 103 ILE A C 1
ATOM 839 O O . ILE A 1 103 ? 7.692 -3.912 -1.621 1.00 94.62 103 ILE A O 1
ATOM 843 N N . TYR A 1 104 ? 6.278 -4.804 -0.120 1.00 92.50 104 TYR A N 1
ATOM 844 C CA . TYR A 1 104 ? 6.820 -6.160 -0.213 1.00 92.50 104 TYR A CA 1
ATOM 845 C C . TYR A 1 104 ? 6.592 -6.761 -1.609 1.00 92.50 104 TYR A C 1
ATOM 847 O O . TYR A 1 104 ? 7.498 -7.385 -2.166 1.00 92.50 104 TYR A O 1
ATOM 855 N N . ASN A 1 105 ? 5.440 -6.506 -2.236 1.00 90.94 105 ASN A N 1
ATOM 856 C CA . ASN A 1 105 ? 5.178 -6.892 -3.621 1.00 90.94 105 ASN A CA 1
ATOM 857 C C . ASN A 1 105 ? 6.193 -6.253 -4.580 1.00 90.94 105 ASN A C 1
ATOM 859 O O . ASN A 1 105 ? 6.752 -6.938 -5.442 1.00 90.94 105 ASN A O 1
ATOM 863 N N . ALA A 1 106 ? 6.484 -4.961 -4.399 1.00 90.38 106 ALA A N 1
ATOM 864 C CA . ALA A 1 106 ? 7.474 -4.252 -5.199 1.00 90.38 106 ALA A CA 1
ATOM 865 C C . ALA A 1 106 ? 8.878 -4.868 -5.060 1.00 90.38 106 ALA A C 1
ATOM 867 O O . ALA A 1 106 ? 9.544 -5.107 -6.069 1.00 90.38 106 ALA A O 1
ATOM 868 N N . LEU A 1 107 ? 9.304 -5.157 -3.827 1.00 88.94 107 LEU A N 1
ATOM 869 C CA . LEU A 1 107 ? 10.646 -5.650 -3.512 1.00 88.94 107 LEU A CA 1
ATOM 870 C C . LEU A 1 107 ? 10.895 -7.103 -3.912 1.00 88.94 107 LEU A C 1
ATOM 872 O O . LEU A 1 107 ? 11.965 -7.412 -4.433 1.00 88.94 107 LEU A O 1
ATOM 876 N N . TYR A 1 108 ? 9.940 -7.990 -3.641 1.00 88.00 108 TYR A N 1
ATOM 877 C CA . TYR A 1 108 ? 10.165 -9.435 -3.719 1.00 88.00 108 TYR A CA 1
ATOM 878 C C . TYR A 1 108 ? 9.578 -10.081 -4.971 1.00 88.00 108 TYR A C 1
ATOM 880 O O . TYR A 1 108 ? 10.031 -11.155 -5.359 1.00 88.00 108 TYR A O 1
ATOM 888 N N . TYR A 1 109 ? 8.627 -9.422 -5.636 1.00 87.75 109 TYR A N 1
ATOM 889 C CA . TYR A 1 109 ? 7.978 -9.968 -6.827 1.00 87.75 109 TYR A CA 1
ATOM 890 C C . TYR A 1 109 ? 8.235 -9.096 -8.051 1.00 87.75 109 TYR A C 1
ATOM 892 O O . TYR A 1 109 ? 8.898 -9.533 -8.989 1.00 87.75 109 TYR A O 1
ATOM 900 N N . TYR A 1 110 ? 7.780 -7.841 -8.037 1.00 87.12 110 TYR A N 1
ATOM 901 C CA . TYR A 1 110 ? 7.852 -6.974 -9.213 1.00 87.12 110 TYR A CA 1
ATOM 902 C C . TYR A 1 110 ? 9.291 -6.668 -9.642 1.00 87.12 110 TYR A C 1
ATOM 904 O O . TYR A 1 110 ? 9.652 -6.882 -10.800 1.00 87.12 110 TYR A O 1
ATOM 912 N N . TYR A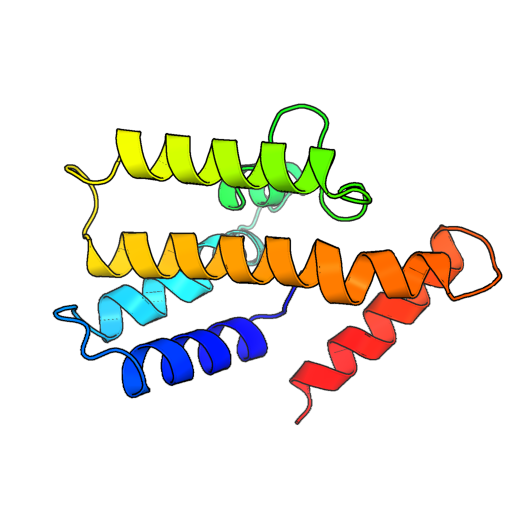 1 111 ? 10.130 -6.172 -8.728 1.00 85.62 111 TYR A N 1
ATOM 913 C CA . TYR A 1 111 ? 11.498 -5.804 -9.078 1.00 85.62 111 TYR A CA 1
ATOM 914 C C . TYR A 1 111 ? 12.330 -7.014 -9.541 1.00 85.62 111 TYR A C 1
ATOM 916 O O . TYR A 1 111 ? 12.918 -6.934 -10.624 1.00 85.62 111 TYR A O 1
ATOM 924 N N . PRO A 1 112 ? 12.356 -8.156 -8.825 1.00 87.25 112 PRO A N 1
ATOM 925 C CA . PRO A 1 112 ? 13.054 -9.350 -9.296 1.00 87.25 112 PRO A CA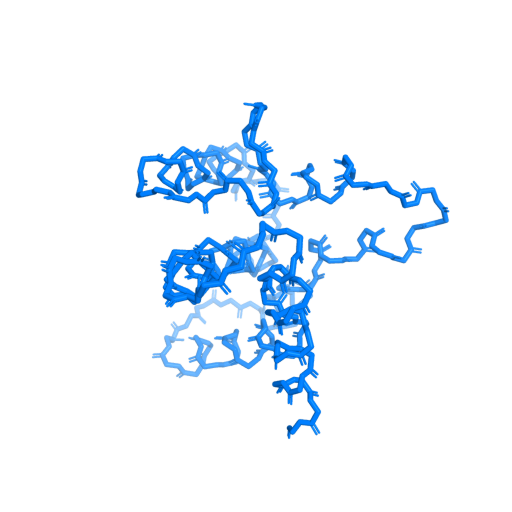 1
ATOM 926 C C . PRO A 1 112 ? 12.561 -9.818 -10.666 1.00 87.25 112 PRO A C 1
ATOM 928 O O . PRO A 1 112 ? 13.381 -10.113 -11.536 1.00 87.25 112 PRO A O 1
ATOM 931 N N . TYR A 1 113 ? 11.245 -9.792 -10.903 1.00 87.06 113 TYR A N 1
ATOM 932 C CA . TYR A 1 113 ? 10.658 -10.140 -12.194 1.00 87.06 113 TYR A CA 1
ATOM 933 C C . TYR A 1 113 ? 11.195 -9.251 -13.324 1.00 87.06 113 TYR A C 1
ATOM 935 O O . TYR A 1 113 ? 11.768 -9.739 -14.298 1.00 87.06 113 TYR A O 1
ATOM 943 N N . VAL A 1 114 ? 11.094 -7.927 -13.186 1.00 82.69 114 VAL A N 1
ATOM 944 C CA . VAL A 1 114 ? 11.510 -6.979 -14.237 1.00 82.69 114 VAL A CA 1
ATOM 945 C C . VAL A 1 114 ? 13.017 -7.053 -14.542 1.00 82.69 114 VAL A C 1
ATOM 947 O O . VAL A 1 114 ? 13.435 -6.724 -15.656 1.00 82.69 114 VAL A O 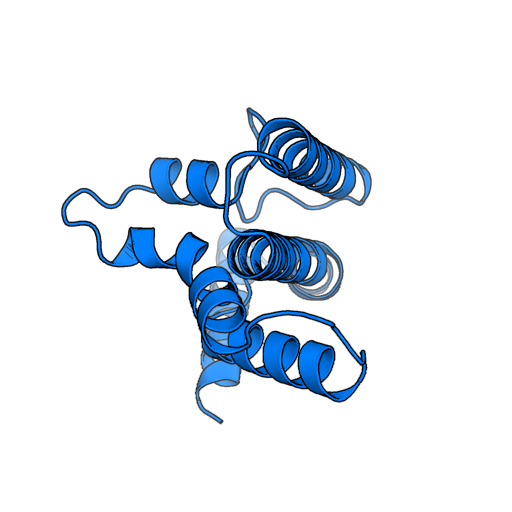1
ATOM 950 N N . ASN A 1 115 ? 13.852 -7.523 -13.612 1.00 83.25 115 ASN A N 1
ATOM 951 C CA . ASN A 1 115 ? 15.284 -7.716 -13.873 1.00 83.25 115 ASN A CA 1
ATOM 952 C C . ASN A 1 115 ? 15.644 -9.102 -14.407 1.00 83.25 115 ASN A C 1
ATOM 954 O O . ASN A 1 115 ? 16.660 -9.227 -15.087 1.00 83.25 115 ASN A O 1
ATOM 958 N N . ALA A 1 116 ? 14.832 -10.124 -14.136 1.00 85.06 116 ALA A N 1
ATOM 959 C CA . ALA A 1 116 ? 15.083 -11.483 -14.607 1.00 85.06 116 ALA A CA 1
ATOM 960 C C . ALA A 1 116 ? 14.763 -11.672 -16.100 1.00 85.06 116 ALA A C 1
ATOM 962 O O . ALA A 1 116 ? 15.374 -12.510 -16.762 1.00 85.06 116 ALA A O 1
ATOM 963 N N . PHE A 1 117 ? 13.817 -10.902 -16.648 1.00 80.69 117 PHE A N 1
ATOM 964 C CA . PHE A 1 117 ? 13.408 -11.033 -18.049 1.00 80.69 117 PHE A CA 1
ATOM 965 C C . PHE A 1 117 ? 14.239 -10.162 -19.000 1.00 80.69 117 PHE A C 1
ATOM 967 O O . PHE A 1 117 ? 14.560 -9.010 -18.704 1.00 80.69 117 PHE A O 1
ATOM 974 N N . TYR A 1 118 ? 14.537 -10.694 -20.187 1.00 76.25 118 TYR A N 1
ATOM 975 C CA . TYR A 1 118 ? 15.041 -9.918 -21.323 1.00 76.25 118 TYR A CA 1
ATOM 976 C C . TYR A 1 118 ? 13.890 -9.170 -22.011 1.00 76.25 118 TYR A C 1
ATOM 978 O O . TYR A 1 118 ? 12.758 -9.646 -22.010 1.00 76.25 118 TYR A O 1
ATOM 986 N N . GLY A 1 119 ? 14.183 -8.006 -22.592 1.00 85.44 119 GLY A N 1
ATOM 987 C CA . GLY A 1 119 ? 13.202 -7.164 -23.285 1.00 85.44 119 GLY A CA 1
ATOM 988 C C . GLY A 1 119 ? 13.279 -5.697 -22.873 1.00 85.44 119 GLY A C 1
ATOM 989 O O . GLY A 1 119 ? 14.061 -5.315 -21.994 1.00 85.44 119 GLY A O 1
ATOM 990 N N . THR A 1 120 ? 12.460 -4.876 -23.516 1.00 87.38 120 THR A N 1
ATOM 991 C CA . THR A 1 120 ? 12.226 -3.475 -23.145 1.00 87.38 120 THR A CA 1
ATOM 992 C C . THR A 1 120 ? 11.510 -3.381 -21.798 1.00 87.38 120 THR A C 1
ATOM 994 O O . THR A 1 120 ? 10.914 -4.346 -21.316 1.00 87.38 120 THR A O 1
ATOM 997 N N . LYS A 1 121 ? 11.566 -2.215 -21.147 1.00 82.31 121 LYS A N 1
ATOM 998 C CA . LYS A 1 121 ? 10.880 -2.016 -19.862 1.00 82.31 121 LYS A CA 1
ATOM 999 C C . LYS A 1 121 ? 9.371 -2.230 -20.011 1.00 82.31 121 LYS A C 1
ATOM 1001 O O . LYS A 1 121 ? 8.753 -2.840 -19.144 1.00 82.31 121 LYS A O 1
ATOM 1006 N N . GLU A 1 122 ? 8.808 -1.756 -21.113 1.00 85.38 122 GLU A N 1
ATOM 1007 C CA . GLU A 1 122 ? 7.390 -1.836 -21.443 1.00 85.38 122 GLU A CA 1
ATOM 1008 C C . GLU A 1 122 ? 6.927 -3.292 -21.569 1.00 85.38 122 GLU A C 1
ATOM 1010 O O . GLU A 1 122 ? 5.953 -3.676 -20.925 1.00 85.38 122 GLU A O 1
ATOM 1015 N N . GLU A 1 123 ? 7.666 -4.125 -22.310 1.00 87.69 123 GLU A N 1
ATOM 1016 C CA . GLU A 1 123 ? 7.352 -5.552 -22.481 1.00 87.69 123 GLU A CA 1
ATOM 1017 C C . GLU A 1 123 ? 7.369 -6.306 -21.149 1.00 87.69 123 GLU A C 1
ATOM 1019 O O . GLU A 1 123 ? 6.476 -7.105 -20.865 1.00 87.69 123 GLU A O 1
ATOM 1024 N N . LYS A 1 124 ? 8.366 -6.031 -20.301 1.00 88.25 124 LYS A N 1
ATOM 1025 C CA . LYS A 1 124 ? 8.483 -6.684 -18.991 1.00 88.25 124 LYS A CA 1
ATOM 1026 C C . LYS A 1 124 ? 7.341 -6.298 -18.058 1.00 88.25 124 LYS A C 1
ATOM 1028 O O . LYS A 1 124 ? 6.802 -7.158 -17.365 1.00 88.25 124 LYS A O 1
ATOM 1033 N N . VAL A 1 125 ? 6.970 -5.018 -18.043 1.00 83.75 125 VAL A N 1
ATOM 1034 C CA . VAL A 1 125 ? 5.854 -4.518 -17.230 1.00 83.75 125 VAL A CA 1
ATOM 1035 C C . VAL A 1 125 ? 4.530 -5.106 -17.703 1.00 83.75 125 VAL A C 1
ATOM 1037 O O . VAL A 1 125 ? 3.722 -5.510 -16.871 1.00 83.75 125 VAL A O 1
ATOM 1040 N N . GLU A 1 126 ? 4.304 -5.184 -19.014 1.00 86.56 126 GLU A N 1
ATOM 1041 C CA . GLU A 1 126 ? 3.073 -5.757 -19.557 1.00 86.56 126 GLU A CA 1
ATOM 1042 C C . GLU A 1 126 ? 2.946 -7.244 -19.221 1.00 86.56 126 GLU A C 1
ATOM 1044 O O . GLU A 1 126 ? 1.902 -7.698 -18.755 1.00 86.56 126 GLU A O 1
ATOM 1049 N N . LYS A 1 127 ? 4.042 -7.994 -19.349 1.00 87.25 127 LYS A N 1
ATOM 1050 C CA . LYS A 1 127 ? 4.057 -9.409 -18.985 1.00 87.25 127 LYS A CA 1
ATOM 1051 C C . LYS A 1 127 ? 3.807 -9.630 -17.489 1.00 87.25 127 LYS A C 1
ATOM 1053 O O . LYS A 1 127 ? 3.002 -10.488 -17.134 1.00 87.25 127 LYS A O 1
ATOM 1058 N N . TYR A 1 128 ? 4.417 -8.810 -16.625 1.00 86.00 128 TYR A N 1
ATOM 1059 C CA . TYR A 1 128 ? 4.147 -8.845 -15.185 1.00 86.00 128 TYR A CA 1
ATOM 1060 C C . TYR A 1 128 ? 2.664 -8.620 -14.889 1.00 86.00 128 TYR A C 1
ATOM 1062 O O . TYR A 1 128 ? 2.085 -9.365 -14.105 1.00 86.00 128 TYR A O 1
ATOM 1070 N N . LYS A 1 129 ? 2.028 -7.624 -15.525 1.00 83.00 129 LYS A N 1
ATOM 1071 C CA . LYS A 1 129 ? 0.596 -7.355 -15.322 1.00 83.00 129 LYS A CA 1
ATOM 1072 C C . LYS A 1 129 ? -0.249 -8.583 -15.643 1.00 83.00 129 LYS A C 1
ATOM 1074 O O . LYS A 1 129 ? -1.051 -8.984 -14.807 1.00 83.00 129 LYS A O 1
ATOM 1079 N N . ILE A 1 130 ? -0.027 -9.204 -16.801 1.00 84.81 130 ILE A N 1
ATOM 1080 C CA . ILE A 1 130 ? -0.760 -10.406 -17.223 1.00 84.81 130 ILE A CA 1
ATOM 1081 C C . ILE A 1 130 ? -0.595 -11.537 -16.201 1.00 84.81 130 ILE A C 1
ATOM 1083 O O . ILE A 1 130 ? -1.579 -12.167 -15.819 1.00 84.81 130 ILE A O 1
ATOM 1087 N N . GLU A 1 131 ? 0.633 -11.793 -15.745 1.00 82.81 131 GLU A N 1
ATOM 1088 C CA . GLU A 1 131 ? 0.894 -12.829 -14.741 1.00 82.81 131 GLU A CA 1
ATOM 1089 C C . GLU A 1 131 ? 0.245 -12.493 -13.391 1.00 82.81 131 GLU A C 1
ATOM 1091 O O . GLU A 1 131 ? -0.431 -13.342 -12.816 1.00 82.81 131 GLU A O 1
ATOM 1096 N N . SER A 1 132 ? 0.360 -11.245 -12.928 1.00 80.19 132 SER A N 1
ATOM 1097 C CA . SER A 1 132 ? -0.237 -10.793 -11.665 1.00 80.19 132 SER A CA 1
ATOM 1098 C C . SER A 1 132 ? -1.769 -10.858 -11.665 1.00 80.19 132 SER A C 1
ATOM 1100 O O . SER A 1 132 ? -2.345 -11.302 -10.683 1.00 80.19 132 SER A O 1
ATOM 1102 N N . GLN A 1 133 ? -2.436 -10.533 -12.777 1.00 77.19 133 GLN A N 1
ATOM 1103 C CA . GLN A 1 133 ? -3.895 -10.659 -12.906 1.00 77.19 133 GLN A CA 1
ATOM 1104 C C . GLN A 1 133 ? -4.385 -12.106 -12.875 1.00 77.19 133 GLN A C 1
ATOM 1106 O O . GLN A 1 133 ? -5.553 -12.359 -12.593 1.00 77.19 133 GLN A O 1
ATOM 1111 N N . ASN A 1 134 ? -3.533 -13.068 -13.226 1.00 77.06 134 ASN A N 1
ATOM 1112 C CA . ASN A 1 134 ? -3.896 -14.475 -13.123 1.00 77.06 134 ASN A CA 1
ATOM 1113 C C . ASN A 1 134 ? -3.827 -14.988 -11.680 1.00 77.06 134 ASN A C 1
ATOM 1115 O O . ASN A 1 134 ? -4.428 -16.024 -11.421 1.00 77.06 134 ASN A O 1
ATOM 1119 N N . LEU A 1 135 ? -3.157 -14.282 -10.759 1.00 68.94 135 LEU A N 1
ATOM 1120 C CA . LEU A 1 135 ? -3.157 -14.634 -9.335 1.00 68.94 135 LEU A CA 1
ATOM 1121 C C . LEU A 1 135 ? -4.511 -14.356 -8.666 1.00 68.94 135 LEU A C 1
ATOM 1123 O O . LEU A 1 135 ? -4.884 -15.108 -7.781 1.00 68.94 135 LEU A O 1
ATOM 1127 N N . ASP A 1 136 ? -5.274 -13.360 -9.125 1.00 63.62 136 ASP A N 1
ATOM 1128 C CA . ASP A 1 136 ? -6.609 -13.054 -8.568 1.00 63.62 136 ASP A CA 1
ATOM 1129 C C . ASP A 1 136 ? -7.747 -13.908 -9.135 1.00 63.62 136 ASP A C 1
ATOM 1131 O O . ASP A 1 136 ? -8.905 -13.742 -8.756 1.00 63.62 136 ASP A O 1
ATOM 1135 N N . LYS A 1 137 ? -7.461 -14.762 -10.124 1.00 60.97 137 LYS A N 1
ATOM 1136 C CA . LYS A 1 137 ? -8.481 -15.605 -10.769 1.00 60.97 137 LYS A CA 1
ATOM 1137 C C . LYS A 1 137 ? -8.713 -16.936 -10.047 1.00 60.97 137 LYS A C 1
ATOM 1139 O O . LYS A 1 137 ? -9.578 -17.691 -10.494 1.00 60.97 137 LYS A O 1
ATOM 1144 N N . TYR A 1 138 ? -7.935 -17.230 -9.008 1.00 48.75 138 TYR A N 1
ATOM 1145 C CA . TYR A 1 138 ? -7.996 -18.454 -8.207 1.00 48.75 138 TYR A CA 1
ATOM 1146 C C . TYR A 1 138 ? -8.389 -18.122 -6.773 1.00 48.75 138 TYR A C 1
ATOM 1148 O O . TYR A 1 138 ? -9.056 -18.989 -6.167 1.00 48.75 138 TYR A O 1
#

Secondary structure (DSSP, 8-state):
---HHHHHHHHHHHHHHS---S-HHHHHHHHHGGGGGGG-TT--HHHHHHHTTPPTT--TT---SHHHHHHHHHHHHHHHHHHTTTS-HHHHHHHHHHHHHHHHHIIIIIHHHHHHS-S-HHHHHHHHHHHHHHHTT-

Radius of gyration: 15.42 Å; chains: 1; bounding box: 32×31×43 Å

Sequence (138 aa):
MAYTMIHIIIAEEIFSEFSLNINENDFLIGTIAPDAVHSCEEFSYKLKEKSHFFPEGLTWGKVDTCTKANLWMDSVLEFYEKNKENINSSFLLGYIIHVFVDIYNALYYYYPYVNAFYGTKEEKVEKYKIESQNLDKY